Protein AF-A0A225W497-F1 (afdb_monomer)

Radius of gyration: 16.16 Å; Cα contacts (8 Å, |Δi|>4): 119; chains: 1; bounding box: 38×28×50 Å

Secondary structure (DSSP, 8-state):
-----TT---TT--SSTTSSSSSSSSSTTS-GGGTTS---S--HHHHHHHHHHHHHHHHHSS-TTTT--HHHHHHHHHTT---PPPPTTS-HHHHHHHHHHT-SSGGGSPPHHHHHHHHHHHHHHHHHHHTT-

Sequence (133 aa):
MLIDFGLSFLESGSCYVKNLKDSLGVMAWRAPEFGHMTILTPTRKSDVYSFGMCIIEAVTFKNPWIGYSNEEIRHFLRKGEVKVNRSDEMTDPQWDLVTRMIAVSPNDRPDVSDVTHELKQFAEEEEMDEIGL

Foldseek 3Di:
DDPDPVVPDDPPDDDDPPPCVPPDDPLLLFALVCLVVPDDDDDQLRVLSSVLQVVCCVQVVDRQPPPDDSVRSSVCSPVLHDDGDDDPSDDPLRVVLSCQSNHNDSVSHDGVVVSVVSVVVVVVVVVVVVVPD

Mean predicted aligned error: 8.55 Å

Solvent-accessible surface area (backbone atoms only — not comparable to full-atom values): 8164 Å² total; per-residue (Å²): 131,96,78,82,68,90,79,65,82,61,101,84,66,87,90,78,70,80,84,63,75,82,67,85,87,62,64,76,44,49,40,40,71,44,42,76,61,80,52,84,77,85,46,74,46,40,50,37,18,27,48,29,34,48,52,48,20,68,75,67,75,40,65,52,44,69,96,56,52,69,66,54,50,37,53,35,20,60,72,65,45,80,83,62,76,89,56,91,90,49,54,73,70,60,44,51,54,38,51,33,24,50,37,65,51,58,84,66,25,63,54,69,68,55,51,55,52,54,55,48,51,52,53,53,51,54,53,44,59,74,72,70,114

Structure (mmCIF, N/CA/C/O backbone):
data_AF-A0A225W497-F1
#
_entry.id   AF-A0A225W497-F1
#
loop_
_atom_site.group_PDB
_atom_site.id
_atom_site.type_symbol
_atom_site.label_atom_id
_atom_site.label_alt_id
_atom_site.label_comp_id
_atom_site.label_asym_id
_atom_site.label_entity_id
_atom_site.label_seq_id
_atom_site.pdbx_PDB_ins_code
_atom_site.Cartn_x
_atom_site.Cartn_y
_atom_site.Cartn_z
_atom_site.occupancy
_atom_site.B_iso_or_equiv
_atom_site.auth_seq_id
_atom_site.auth_comp_id
_atom_site.auth_asym_id
_atom_site.auth_atom_id
_atom_site.pdbx_PDB_model_num
ATOM 1 N N . MET A 1 1 ? -10.603 16.522 1.308 1.00 40.06 1 MET A N 1
ATOM 2 C CA . MET A 1 1 ? -10.500 17.014 -0.085 1.00 40.06 1 MET A CA 1
ATOM 3 C C . MET A 1 1 ? -9.283 16.340 -0.696 1.00 40.06 1 MET A C 1
ATOM 5 O O . MET A 1 1 ? -8.201 16.552 -0.170 1.00 40.06 1 MET A O 1
ATOM 9 N N . LEU A 1 2 ? -9.452 15.497 -1.721 1.00 55.22 2 LEU A N 1
ATOM 10 C CA . LEU A 1 2 ? -8.317 14.989 -2.498 1.00 55.22 2 LEU A CA 1
ATOM 11 C C . LEU A 1 2 ? -7.743 16.172 -3.280 1.00 55.22 2 LEU A C 1
ATOM 13 O O . LEU A 1 2 ? -8.438 16.748 -4.118 1.00 55.22 2 LEU A O 1
ATOM 17 N N . ILE A 1 3 ? -6.526 16.580 -2.946 1.00 52.03 3 ILE A N 1
ATOM 18 C CA . ILE A 1 3 ? -5.808 17.650 -3.635 1.00 52.03 3 ILE A CA 1
ATOM 19 C C . ILE A 1 3 ? -4.553 17.031 -4.248 1.00 52.03 3 ILE A C 1
ATOM 21 O O . IL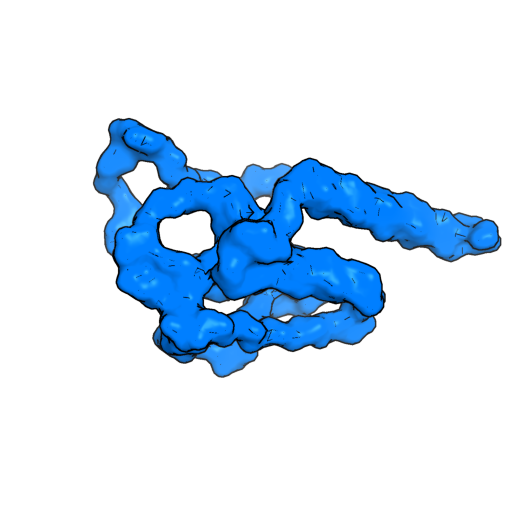E A 1 3 ? -3.914 16.213 -3.601 1.00 52.03 3 ILE A O 1
ATOM 25 N N . ASP A 1 4 ? -4.251 17.421 -5.489 1.00 48.06 4 ASP A N 1
ATOM 26 C CA . ASP A 1 4 ? -3.186 16.899 -6.366 1.00 48.06 4 ASP A CA 1
ATOM 27 C C . ASP A 1 4 ? -3.582 15.804 -7.384 1.00 48.06 4 ASP A C 1
ATOM 29 O O . ASP A 1 4 ? -3.119 14.667 -7.371 1.00 48.06 4 ASP A O 1
ATOM 33 N N . PHE A 1 5 ? -4.406 16.198 -8.362 1.00 57.84 5 PHE A N 1
ATOM 34 C CA . PHE A 1 5 ? -4.550 15.486 -9.641 1.00 57.84 5 PHE A CA 1
ATOM 35 C C . PHE A 1 5 ? -3.544 15.981 -10.699 1.00 57.84 5 PHE A C 1
ATOM 37 O O . PHE A 1 5 ? -3.748 15.742 -11.892 1.00 57.84 5 PHE A O 1
ATOM 44 N N . GLY A 1 6 ? -2.466 16.680 -10.313 1.00 50.44 6 GLY A N 1
ATOM 45 C CA . GLY A 1 6 ? -1.493 17.277 -11.242 1.00 50.44 6 GLY A CA 1
ATOM 46 C C . GLY A 1 6 ? -0.749 16.260 -12.118 1.00 50.44 6 GLY A C 1
ATOM 47 O O . GLY A 1 6 ? -0.102 16.633 -13.096 1.00 50.44 6 GLY A O 1
ATOM 48 N N . LEU A 1 7 ? -0.883 14.969 -11.798 1.00 52.53 7 LEU A N 1
ATOM 49 C CA . LEU A 1 7 ? -0.345 13.827 -12.540 1.00 52.53 7 LEU A CA 1
ATOM 50 C C . LEU A 1 7 ? -1.427 12.958 -13.208 1.00 52.53 7 LEU A C 1
ATOM 52 O O . LEU A 1 7 ? -1.105 11.896 -13.745 1.00 52.53 7 LEU A O 1
ATOM 56 N N . SER A 1 8 ? -2.695 13.381 -13.184 1.00 52.69 8 SER A N 1
ATOM 57 C CA . SER A 1 8 ? -3.790 12.653 -13.833 1.00 52.69 8 SER A CA 1
ATOM 58 C C . SER A 1 8 ? -3.583 12.596 -15.351 1.00 52.69 8 SER A C 1
ATOM 60 O O . SER A 1 8 ? -3.286 13.593 -16.011 1.00 52.69 8 SER A O 1
ATOM 62 N N . PHE A 1 9 ? -3.685 11.391 -15.914 1.00 49.34 9 PHE A N 1
ATOM 63 C CA . PHE A 1 9 ? -3.528 11.168 -17.346 1.00 49.34 9 PHE A CA 1
ATOM 64 C C . PHE A 1 9 ? -4.887 11.324 -18.032 1.00 49.34 9 PHE A C 1
ATOM 66 O O . PHE A 1 9 ? -5.796 10.533 -17.792 1.00 49.34 9 PHE A O 1
ATOM 73 N N . LEU A 1 10 ? -5.023 12.330 -18.900 1.00 46.66 10 LEU A N 1
ATOM 74 C CA . LEU A 1 10 ? -6.121 12.393 -19.861 1.00 46.66 10 LEU A CA 1
ATOM 75 C C . LEU A 1 10 ? -5.704 11.604 -21.106 1.00 46.66 10 LEU A C 1
ATOM 77 O O . LEU A 1 10 ? -4.649 11.872 -21.681 1.00 46.66 10 LEU A O 1
ATOM 81 N N . GLU A 1 11 ? -6.551 10.686 -21.563 1.00 49.94 11 GLU A N 1
ATOM 82 C CA . GLU A 1 11 ? -6.301 9.774 -22.694 1.00 49.94 11 GLU A CA 1
ATOM 83 C C . GLU A 1 11 ? -6.008 10.482 -24.044 1.00 49.94 11 GLU A C 1
ATOM 85 O O . GLU A 1 11 ? -5.728 9.834 -25.045 1.00 49.94 11 GLU A O 1
ATOM 90 N N . SER A 1 12 ? -6.024 11.821 -24.109 1.00 45.78 12 SER A N 1
ATOM 91 C CA . SER A 1 12 ? -5.829 12.605 -25.343 1.00 45.78 12 SER A CA 1
ATOM 92 C C . SER A 1 12 ? -4.819 13.765 -25.268 1.00 45.78 12 SER A C 1
ATOM 94 O O . SER A 1 12 ? -4.832 14.621 -26.148 1.00 45.78 12 SER A O 1
ATOM 96 N N . GLY A 1 13 ? -3.914 13.830 -24.284 1.00 38.50 13 GLY A N 1
ATOM 97 C CA . GLY A 1 13 ? -3.011 14.989 -24.146 1.00 38.50 13 GLY A CA 1
ATOM 98 C C . GLY A 1 13 ? -1.571 14.651 -23.777 1.00 38.50 13 GLY A C 1
ATOM 99 O O . GLY A 1 13 ? -1.238 14.511 -22.606 1.00 38.50 13 GLY A O 1
ATOM 100 N N . SER A 1 14 ? -0.699 14.558 -24.781 1.00 56.03 14 SER A N 1
ATOM 101 C CA . SER A 1 14 ? 0.759 14.489 -24.617 1.00 56.03 14 SER A CA 1
ATOM 102 C C . SER A 1 14 ? 1.328 15.777 -23.989 1.00 56.03 14 SER A C 1
ATOM 104 O O . SER A 1 14 ? 0.741 16.841 -24.116 1.00 56.03 14 SER A O 1
ATOM 106 N N . CYS A 1 15 ? 2.521 15.643 -23.395 1.00 45.47 15 CYS A N 1
ATOM 107 C CA . CYS A 1 15 ? 3.535 16.669 -23.095 1.00 45.47 15 CYS A CA 1
ATOM 108 C C . CYS A 1 15 ? 3.342 17.657 -21.918 1.00 45.47 15 CYS A C 1
ATOM 110 O O . CYS A 1 15 ? 3.145 18.845 -22.127 1.00 45.47 15 CYS A O 1
ATOM 112 N N . TYR A 1 16 ? 3.621 17.206 -20.684 1.00 41.66 16 TYR A N 1
ATOM 113 C CA . TYR A 1 16 ? 4.396 18.013 -19.702 1.00 41.66 16 TYR A CA 1
ATOM 114 C C . TYR A 1 16 ? 5.026 17.198 -18.546 1.00 41.66 16 TYR A C 1
ATOM 116 O O . TYR A 1 16 ? 5.863 17.695 -17.805 1.00 41.66 16 TYR A O 1
ATOM 124 N N . VAL A 1 17 ? 4.690 15.911 -18.399 1.00 44.31 17 VAL A N 1
ATOM 125 C CA . VAL A 1 17 ? 5.068 15.093 -17.220 1.00 44.31 17 VAL A CA 1
ATOM 126 C C . VAL A 1 17 ? 6.458 14.431 -17.332 1.00 44.31 17 VAL A C 1
ATOM 128 O O . VAL A 1 17 ? 6.923 13.764 -16.412 1.00 44.31 17 VAL A O 1
ATOM 131 N N . LYS A 1 18 ? 7.169 14.579 -18.459 1.00 48.66 18 LYS A N 1
ATOM 132 C CA . LYS A 1 18 ? 8.444 13.861 -18.675 1.00 48.66 18 LYS A CA 1
ATOM 133 C C . LYS A 1 18 ? 9.608 14.380 -17.813 1.00 48.66 18 LYS A C 1
ATOM 135 O O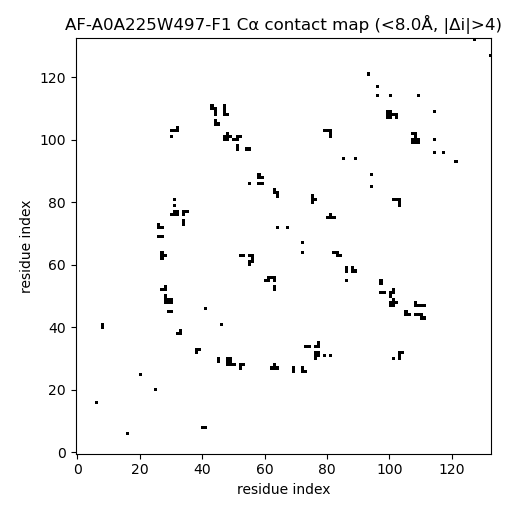 . LYS A 1 18 ? 10.461 13.574 -17.472 1.00 48.66 18 LYS A O 1
ATOM 140 N N . ASN A 1 19 ? 9.621 15.659 -17.426 1.00 41.53 19 ASN A N 1
ATOM 141 C CA . ASN A 1 19 ? 10.782 16.294 -16.773 1.00 41.53 19 ASN A CA 1
ATOM 142 C C . ASN A 1 19 ? 10.709 16.382 -15.233 1.00 41.53 19 ASN A C 1
ATOM 144 O O . ASN A 1 19 ? 11.691 16.764 -14.611 1.00 41.53 19 ASN A O 1
ATOM 148 N N . LEU A 1 20 ? 9.586 16.007 -14.607 1.00 44.88 20 LEU A N 1
ATOM 149 C CA . LEU A 1 20 ? 9.429 15.969 -13.138 1.00 44.88 20 LEU A CA 1
ATOM 150 C C . LEU A 1 20 ? 9.608 14.557 -12.545 1.00 44.88 20 LEU A C 1
ATOM 152 O O . LEU A 1 20 ? 9.529 14.376 -11.336 1.00 44.88 20 LEU A O 1
ATOM 156 N N . LYS A 1 21 ? 9.853 13.543 -13.387 1.00 48.72 21 LYS A N 1
ATOM 157 C CA . LYS A 1 21 ? 9.917 12.125 -12.989 1.00 48.72 21 LYS A CA 1
ATOM 158 C C . LYS A 1 21 ? 11.088 11.760 -12.068 1.00 48.72 21 LYS A C 1
ATOM 160 O O . LYS A 1 21 ? 10.977 10.762 -11.360 1.00 48.72 21 LYS A O 1
ATOM 165 N N . ASP A 1 22 ? 12.171 12.534 -12.083 1.00 43.94 22 ASP A N 1
ATOM 166 C CA . ASP A 1 22 ? 13.438 12.140 -11.450 1.00 43.94 22 ASP A CA 1
ATOM 167 C C . ASP A 1 22 ? 13.771 12.902 -10.159 1.00 43.94 22 ASP A C 1
ATOM 169 O O . ASP A 1 22 ? 14.624 12.462 -9.391 1.00 43.94 22 ASP A O 1
ATOM 173 N N . SER A 1 23 ? 13.070 13.997 -9.858 1.00 44.97 23 SER A N 1
ATOM 174 C CA . SER A 1 23 ? 13.316 14.792 -8.653 1.00 44.97 23 SER A CA 1
ATOM 175 C C . SER A 1 23 ? 12.187 14.593 -7.645 1.00 44.97 23 SER A C 1
ATOM 177 O O . SER A 1 23 ? 11.203 15.318 -7.671 1.00 44.97 23 SER A O 1
ATOM 179 N N . LEU A 1 24 ? 12.383 13.631 -6.736 1.00 43.38 24 LEU A N 1
ATOM 180 C CA . LEU A 1 24 ? 11.780 13.603 -5.395 1.00 43.38 24 LEU A CA 1
ATOM 181 C C . LEU A 1 24 ? 10.234 13.562 -5.359 1.00 43.38 24 LEU A C 1
ATOM 183 O O . LEU A 1 24 ? 9.601 14.601 -5.223 1.00 43.38 24 LEU A O 1
ATOM 187 N N . GLY A 1 25 ? 9.611 12.371 -5.374 1.00 53.50 25 GLY A N 1
ATOM 188 C CA . GLY A 1 25 ? 8.285 12.274 -4.735 1.00 53.50 25 GLY A CA 1
ATOM 189 C C . GLY A 1 25 ? 7.277 11.207 -5.154 1.00 53.50 25 GLY A C 1
ATOM 190 O O . GLY A 1 25 ? 6.292 11.081 -4.451 1.00 53.50 25 GLY A O 1
ATOM 191 N N . VAL A 1 26 ? 7.443 10.423 -6.230 1.00 64.94 26 VAL A N 1
ATOM 192 C CA . VAL A 1 26 ? 6.303 9.585 -6.710 1.00 64.94 26 VAL A CA 1
ATOM 193 C C . VAL A 1 26 ? 6.616 8.091 -6.854 1.00 64.94 26 VAL A C 1
ATOM 195 O O . VAL A 1 26 ? 5.716 7.301 -7.108 1.00 64.94 26 VAL A O 1
ATOM 198 N N . MET A 1 27 ? 7.863 7.639 -6.669 1.00 76.88 27 MET A N 1
ATOM 199 C CA . MET A 1 27 ? 8.167 6.203 -6.825 1.00 76.88 27 MET A CA 1
ATOM 200 C C . MET A 1 27 ? 7.602 5.338 -5.693 1.00 76.88 27 MET A C 1
ATOM 202 O O . MET A 1 27 ? 7.212 4.207 -5.962 1.00 76.88 27 MET A O 1
ATOM 206 N N . ALA A 1 28 ? 7.517 5.865 -4.469 1.00 86.06 28 ALA A N 1
ATOM 207 C CA . ALA A 1 28 ? 7.041 5.116 -3.304 1.00 86.06 28 ALA A CA 1
ATOM 208 C C . ALA A 1 28 ? 5.562 4.687 -3.418 1.00 86.06 28 ALA A C 1
ATOM 210 O O . ALA A 1 28 ? 5.208 3.596 -2.982 1.00 86.06 28 ALA A O 1
ATOM 211 N N . TRP A 1 29 ? 4.721 5.489 -4.080 1.00 90.31 29 TRP A N 1
ATOM 212 C CA . TRP A 1 29 ? 3.302 5.177 -4.314 1.00 90.31 29 TRP A CA 1
ATOM 213 C C . TRP A 1 29 ? 3.047 4.480 -5.652 1.00 90.31 29 TRP A C 1
ATOM 215 O O . TRP A 1 29 ? 1.917 4.120 -5.962 1.00 90.31 29 TRP A O 1
ATOM 225 N N . ARG A 1 30 ? 4.081 4.279 -6.476 1.00 89.00 30 ARG A N 1
ATOM 226 C CA . ARG A 1 30 ? 3.905 3.774 -7.836 1.00 89.00 30 ARG A CA 1
ATOM 227 C C . ARG A 1 30 ? 3.800 2.253 -7.865 1.00 89.00 30 ARG A C 1
ATOM 229 O O . ARG A 1 30 ? 4.645 1.557 -7.309 1.00 89.00 30 ARG A O 1
ATOM 236 N N . ALA A 1 31 ? 2.805 1.754 -8.594 1.00 91.25 31 ALA A N 1
ATOM 237 C CA . ALA A 1 31 ? 2.568 0.322 -8.715 1.00 91.25 31 ALA A CA 1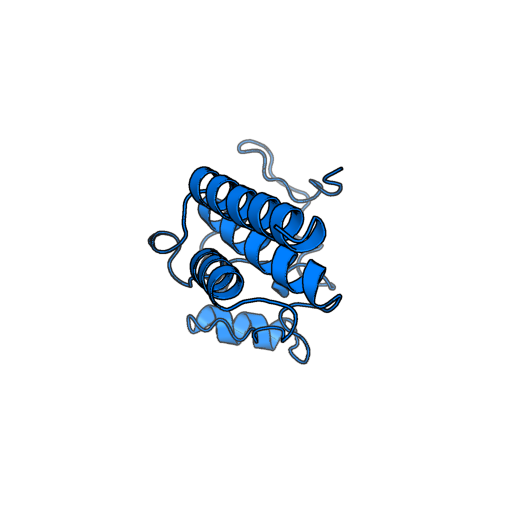
ATOM 238 C C . ALA A 1 31 ? 3.725 -0.432 -9.425 1.00 91.25 31 ALA A C 1
ATOM 240 O O . ALA A 1 31 ? 4.388 0.147 -10.302 1.00 91.25 31 ALA A O 1
ATOM 241 N N . PRO A 1 32 ? 3.983 -1.712 -9.086 1.00 91.12 32 PRO A N 1
ATOM 242 C CA . PRO A 1 32 ? 5.144 -2.472 -9.559 1.00 91.12 32 PRO A CA 1
ATOM 243 C C . PRO A 1 32 ? 5.218 -2.634 -11.079 1.00 91.12 32 PRO A C 1
ATOM 245 O O . PRO A 1 32 ? 6.311 -2.631 -11.648 1.00 91.12 32 PRO A O 1
ATOM 248 N N . GLU A 1 33 ? 4.075 -2.683 -11.765 1.00 89.38 33 GLU A N 1
ATOM 249 C CA . GLU A 1 33 ? 3.976 -2.768 -13.226 1.00 89.38 33 GLU A CA 1
ATOM 250 C C . GLU A 1 33 ? 4.637 -1.580 -13.952 1.00 89.38 33 GLU A C 1
ATOM 252 O O . GLU A 1 33 ? 5.027 -1.692 -15.116 1.00 89.38 33 GLU A O 1
ATOM 257 N N . PHE A 1 34 ? 4.857 -0.458 -13.260 1.00 83.75 34 PHE A N 1
ATOM 258 C CA . PHE A 1 34 ? 5.598 0.680 -13.800 1.00 83.75 34 PHE A CA 1
ATOM 259 C C . PHE A 1 34 ? 7.108 0.645 -13.521 1.00 83.75 34 PHE A C 1
ATOM 261 O O . PHE A 1 34 ? 7.829 1.522 -14.005 1.00 83.75 34 PHE A O 1
ATOM 268 N N . GLY A 1 35 ? 7.620 -0.337 -12.772 1.00 77.81 35 GLY A N 1
ATOM 269 C CA . GLY A 1 35 ? 9.040 -0.430 -12.406 1.00 77.81 35 GLY A CA 1
ATOM 270 C C . GLY A 1 35 ? 9.971 -0.577 -13.617 1.00 77.81 35 GLY A C 1
ATOM 271 O O . GLY A 1 35 ? 11.079 -0.028 -13.641 1.00 77.81 35 GLY A O 1
ATOM 272 N N . HIS A 1 36 ? 9.501 -1.255 -14.668 1.00 73.44 36 HIS A N 1
ATOM 273 C CA . HIS A 1 36 ? 10.205 -1.386 -15.951 1.00 73.44 36 HIS A CA 1
ATOM 274 C C . HIS A 1 36 ? 9.953 -0.213 -16.910 1.00 73.44 36 HIS A C 1
ATOM 276 O O . HIS A 1 36 ? 10.623 -0.114 -17.932 1.00 73.44 36 HIS A O 1
ATOM 282 N N . MET A 1 37 ? 9.024 0.697 -16.582 1.00 69.19 37 MET A N 1
ATOM 283 C CA . MET A 1 37 ? 8.582 1.820 -17.429 1.00 69.19 37 MET A CA 1
ATOM 284 C C . MET A 1 37 ? 8.105 1.417 -18.840 1.00 69.19 37 MET A C 1
ATOM 286 O O . MET A 1 37 ? 8.035 2.260 -19.733 1.00 69.19 37 MET A O 1
ATOM 290 N N . THR A 1 38 ? 7.765 0.143 -19.042 1.00 69.06 38 THR A N 1
ATOM 291 C CA . THR A 1 38 ? 7.196 -0.395 -20.288 1.00 69.06 38 THR A CA 1
ATOM 292 C C . THR A 1 38 ? 5.699 -0.126 -20.380 1.00 69.06 38 THR A C 1
ATOM 294 O O . THR A 1 38 ? 5.181 0.162 -21.454 1.00 69.06 38 THR A O 1
ATOM 297 N N . ILE A 1 39 ? 5.014 -0.164 -19.237 1.00 72.62 39 ILE A N 1
ATOM 298 C CA . ILE A 1 39 ? 3.635 0.283 -19.076 1.00 72.62 39 ILE A CA 1
ATOM 299 C C . ILE A 1 39 ? 3.682 1.741 -18.630 1.00 72.62 39 ILE A C 1
ATOM 301 O O . ILE A 1 39 ? 4.422 2.099 -17.713 1.00 72.62 39 ILE A O 1
ATOM 305 N N . LEU A 1 40 ? 2.925 2.601 -19.309 1.00 69.81 40 LEU A N 1
ATOM 306 C CA . LEU A 1 40 ? 2.885 4.040 -19.027 1.00 69.81 40 LEU A CA 1
ATOM 307 C C . LEU A 1 40 ? 1.482 4.550 -18.705 1.00 69.81 40 LEU A C 1
ATOM 309 O O . LEU A 1 40 ? 1.368 5.653 -18.177 1.00 69.81 40 LEU A O 1
ATOM 313 N N . THR A 1 41 ? 0.451 3.753 -18.978 1.00 80.88 41 THR A N 1
ATOM 314 C CA . THR A 1 41 ? -0.947 4.118 -18.752 1.00 80.88 41 THR A CA 1
ATOM 315 C C . THR A 1 41 ? -1.383 3.671 -17.353 1.00 80.88 41 THR A C 1
ATOM 317 O O . THR A 1 41 ? -1.333 2.471 -17.074 1.00 80.88 41 THR A O 1
ATOM 320 N N . PRO A 1 42 ? -1.791 4.598 -16.466 1.00 83.81 42 PRO A N 1
ATOM 321 C CA . PRO A 1 42 ? -2.457 4.268 -15.209 1.00 83.81 42 PRO A CA 1
ATOM 322 C C . PRO A 1 42 ? -3.722 3.436 -15.435 1.00 83.81 42 PRO A C 1
ATOM 324 O O . PRO A 1 42 ? -4.401 3.568 -16.452 1.00 83.81 42 PRO A O 1
ATOM 327 N N . THR A 1 43 ? -4.043 2.576 -14.477 1.00 90.06 43 THR A N 1
ATOM 328 C CA . THR A 1 43 ? -5.251 1.750 -14.459 1.00 90.06 43 THR A CA 1
ATOM 329 C C . THR A 1 43 ? -5.946 1.881 -13.107 1.00 90.06 43 THR A C 1
ATOM 331 O O . THR A 1 43 ? -5.320 2.230 -12.109 1.00 90.06 43 THR A O 1
ATOM 334 N N . ARG A 1 44 ? -7.219 1.483 -13.024 1.00 93.25 44 ARG A N 1
ATOM 335 C CA . ARG A 1 44 ? -7.927 1.431 -11.732 1.00 93.25 44 ARG A CA 1
ATOM 336 C C . ARG A 1 44 ? -7.175 0.593 -10.692 1.00 93.25 44 ARG A C 1
ATOM 338 O O . ARG A 1 44 ? -7.112 0.966 -9.529 1.00 93.25 44 ARG A O 1
ATOM 345 N N . LYS A 1 45 ? -6.548 -0.512 -11.112 1.00 95.62 45 LYS A N 1
ATOM 346 C CA . LYS A 1 45 ? -5.752 -1.365 -10.219 1.00 95.62 45 LYS A CA 1
ATOM 347 C C . LYS A 1 45 ? -4.450 -0.696 -9.769 1.00 95.62 45 LYS A C 1
ATOM 349 O O . LYS A 1 45 ? -3.979 -0.981 -8.670 1.00 95.62 45 LYS A O 1
ATOM 354 N N . SER A 1 46 ? -3.850 0.187 -10.569 1.00 93.00 46 SER A N 1
ATOM 355 C CA . SER A 1 46 ? -2.698 0.975 -10.106 1.00 93.00 46 SER A CA 1
ATOM 356 C C . SER A 1 46 ? -3.096 2.086 -9.141 1.00 93.00 46 SER A C 1
ATOM 358 O O . SER A 1 46 ? -2.323 2.414 -8.241 1.00 93.00 46 SER A O 1
ATOM 360 N N . ASP A 1 47 ? -4.301 2.633 -9.294 1.00 94.06 47 ASP A N 1
ATOM 361 C CA . ASP A 1 47 ? -4.846 3.607 -8.347 1.00 94.06 47 ASP A CA 1
ATOM 362 C C . ASP A 1 47 ? -5.127 2.937 -6.995 1.00 94.06 47 ASP A C 1
ATOM 364 O O . ASP A 1 47 ? -4.756 3.488 -5.964 1.00 94.06 47 ASP A O 1
ATOM 368 N N . VAL A 1 48 ? -5.663 1.706 -6.988 1.00 97.62 48 VAL A N 1
ATOM 369 C CA . VAL A 1 48 ? -5.836 0.895 -5.761 1.00 97.62 48 VAL A CA 1
ATOM 370 C C . VAL A 1 48 ? -4.503 0.659 -5.044 1.00 97.62 48 VAL A C 1
ATOM 372 O O . VAL A 1 48 ? -4.427 0.834 -3.830 1.00 97.62 48 VAL A O 1
ATOM 375 N N . TYR A 1 49 ? -3.436 0.333 -5.781 1.00 96.19 49 TYR A N 1
ATOM 376 C CA . TYR A 1 49 ? -2.097 0.200 -5.193 1.00 96.19 49 TYR A CA 1
ATOM 377 C C . TYR A 1 49 ? -1.630 1.509 -4.550 1.00 96.19 49 TYR A C 1
ATOM 379 O O . TYR A 1 49 ? -1.166 1.521 -3.410 1.00 96.19 49 TYR A O 1
ATOM 387 N N . SER A 1 50 ? -1.771 2.618 -5.280 1.00 94.75 50 SER A N 1
ATOM 388 C CA . SER A 1 50 ? -1.349 3.938 -4.801 1.00 94.75 50 SER A CA 1
ATOM 389 C C . SER A 1 50 ? -2.140 4.337 -3.554 1.00 94.75 50 SER A C 1
ATOM 391 O O . SER A 1 50 ? -1.570 4.873 -2.609 1.00 94.75 50 SER A O 1
ATOM 393 N N . PHE A 1 51 ? -3.431 3.997 -3.514 1.00 96.00 51 PHE A N 1
ATOM 394 C CA . PHE A 1 51 ? -4.286 4.218 -2.357 1.00 96.00 51 PHE A CA 1
ATOM 395 C C . PHE A 1 51 ? -3.845 3.388 -1.143 1.00 96.00 51 PHE A C 1
ATOM 397 O O . PHE A 1 51 ? -3.779 3.927 -0.043 1.00 96.00 51 PHE A O 1
ATOM 404 N N . GLY A 1 52 ? -3.445 2.126 -1.333 1.00 96.44 52 GLY A N 1
ATOM 405 C CA . GLY A 1 52 ?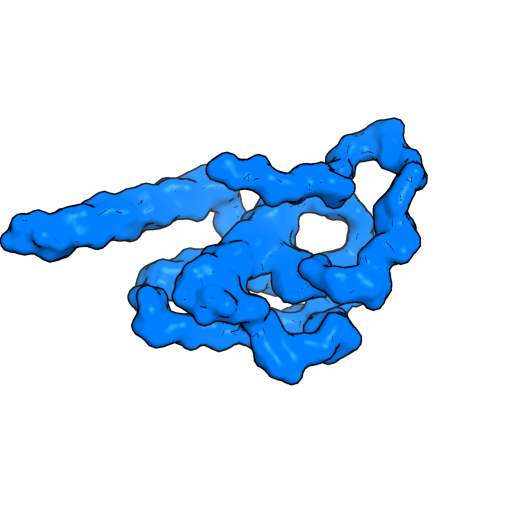 -2.880 1.303 -0.256 1.00 96.44 52 GLY A CA 1
ATOM 406 C C . GLY A 1 52 ? -1.610 1.922 0.336 1.00 96.44 52 GLY A C 1
ATOM 407 O O . GLY A 1 52 ? -1.462 2.000 1.553 1.00 96.44 52 GLY A O 1
ATOM 408 N N . MET A 1 53 ? -0.736 2.466 -0.516 1.00 95.06 53 MET A N 1
ATOM 409 C CA . MET A 1 53 ? 0.447 3.213 -0.071 1.00 95.06 53 MET A CA 1
ATOM 410 C C . MET A 1 53 ? 0.086 4.500 0.687 1.00 95.06 53 MET A C 1
ATOM 412 O O . MET A 1 53 ? 0.746 4.829 1.670 1.00 95.06 53 MET A O 1
ATOM 416 N N . CYS A 1 54 ? -0.976 5.207 0.287 1.00 94.06 54 CYS A N 1
ATOM 417 C CA . CYS A 1 54 ? -1.483 6.362 1.035 1.00 94.06 54 CYS A CA 1
ATOM 418 C C . CYS A 1 54 ? -2.031 5.978 2.414 1.00 94.06 54 CYS A C 1
ATOM 420 O O . CYS A 1 54 ? -1.836 6.735 3.356 1.00 94.06 54 CYS A O 1
ATOM 422 N N . ILE A 1 55 ? -2.688 4.821 2.559 1.00 95.38 55 ILE A N 1
ATOM 423 C CA . ILE A 1 55 ? -3.158 4.342 3.870 1.00 95.38 55 ILE A CA 1
ATOM 424 C C . ILE A 1 55 ? -1.962 4.090 4.797 1.00 95.38 55 ILE A C 1
ATOM 426 O O . ILE A 1 55 ? -1.964 4.560 5.932 1.00 95.38 55 ILE A O 1
ATOM 430 N N . ILE A 1 56 ? -0.909 3.430 4.300 1.00 93.81 56 ILE A N 1
ATOM 431 C CA . ILE A 1 56 ? 0.326 3.209 5.072 1.00 93.81 56 ILE A CA 1
ATOM 432 C C . ILE A 1 56 ? 0.926 4.543 5.523 1.00 93.81 56 ILE A C 1
ATOM 434 O O . ILE A 1 56 ? 1.276 4.702 6.692 1.00 93.81 56 ILE A O 1
ATOM 438 N N . GLU A 1 57 ? 1.038 5.514 4.616 1.00 92.19 57 GLU A N 1
ATOM 439 C CA . GLU A 1 57 ? 1.543 6.846 4.954 1.00 92.19 57 GLU A CA 1
ATOM 440 C C . GLU A 1 57 ? 0.658 7.559 5.980 1.00 92.19 57 GLU A C 1
ATOM 442 O O . GLU A 1 57 ? 1.181 8.149 6.922 1.00 92.19 57 GLU A O 1
ATOM 447 N N . ALA A 1 58 ? -0.664 7.492 5.826 1.00 92.50 58 ALA A N 1
ATOM 448 C CA . ALA A 1 58 ? -1.608 8.156 6.715 1.00 92.50 58 ALA A CA 1
ATOM 449 C C . ALA A 1 58 ? -1.540 7.608 8.146 1.00 92.50 58 ALA A C 1
ATOM 451 O O . ALA A 1 58 ? -1.598 8.388 9.092 1.00 92.50 58 ALA A O 1
ATOM 452 N N . VAL A 1 59 ? -1.381 6.291 8.301 1.00 91.44 59 VAL A N 1
ATOM 453 C CA . VAL A 1 59 ? -1.275 5.644 9.616 1.00 91.44 59 VAL A CA 1
ATOM 454 C C . VAL A 1 59 ? 0.101 5.878 10.244 1.00 91.44 59 VAL A C 1
ATOM 456 O O . VAL A 1 59 ? 0.207 6.204 11.422 1.00 91.44 59 VAL A O 1
ATOM 459 N N . THR A 1 60 ? 1.175 5.744 9.461 1.00 89.06 60 THR A N 1
ATOM 460 C CA . THR A 1 60 ? 2.555 5.817 9.980 1.00 89.06 60 THR A CA 1
ATOM 461 C C . THR A 1 60 ? 3.105 7.242 10.082 1.00 89.06 60 THR A C 1
ATOM 463 O O . THR A 1 60 ? 4.158 7.452 10.693 1.00 89.06 60 THR A O 1
ATOM 466 N N . PHE A 1 61 ? 2.454 8.206 9.421 1.00 88.25 61 PHE A N 1
ATOM 467 C CA . PHE A 1 61 ? 2.953 9.558 9.139 1.00 88.25 61 PHE A CA 1
ATOM 468 C C . PHE A 1 61 ? 4.343 9.581 8.478 1.00 88.25 61 PHE A C 1
ATOM 470 O O . PHE A 1 61 ? 5.108 10.540 8.620 1.00 88.25 61 PHE A O 1
ATOM 477 N N . LYS A 1 62 ? 4.705 8.501 7.780 1.00 87.12 62 LYS A N 1
ATOM 478 C CA . LYS A 1 62 ? 6.024 8.284 7.178 1.00 87.12 62 LYS A CA 1
ATOM 479 C C . LYS A 1 62 ? 5.874 7.834 5.732 1.00 87.12 62 LYS A C 1
ATOM 481 O O . LYS A 1 62 ? 4.866 7.267 5.330 1.00 87.12 62 LYS A O 1
ATOM 486 N N . ASN A 1 63 ? 6.939 8.021 4.955 1.00 87.38 63 ASN A N 1
ATOM 487 C CA . ASN A 1 63 ? 7.009 7.437 3.622 1.00 87.38 63 ASN A CA 1
ATOM 488 C C . ASN A 1 63 ? 6.864 5.896 3.709 1.00 87.38 63 ASN A C 1
ATOM 490 O O . ASN A 1 63 ? 7.592 5.291 4.503 1.00 87.38 63 ASN A O 1
ATOM 494 N N . PRO A 1 64 ? 6.016 5.250 2.883 1.00 88.81 64 PRO A N 1
ATOM 495 C CA . PRO A 1 64 ? 5.799 3.798 2.937 1.00 88.81 64 PRO A CA 1
ATOM 496 C C . PRO A 1 64 ? 7.071 2.965 2.725 1.00 88.81 64 PRO A C 1
ATOM 498 O O . PRO A 1 64 ? 7.204 1.871 3.266 1.00 88.81 64 PRO A O 1
ATOM 501 N N . TRP A 1 65 ? 8.036 3.498 1.972 1.00 90.56 65 TRP A N 1
ATOM 502 C CA . TRP A 1 65 ? 9.335 2.884 1.692 1.00 90.56 65 TRP A CA 1
ATOM 503 C C . TRP A 1 65 ? 10.454 3.534 2.513 1.00 90.56 65 TRP A C 1
ATOM 505 O O . TRP A 1 65 ? 11.544 3.805 2.002 1.00 90.56 65 TRP A O 1
ATOM 515 N N . ILE A 1 66 ? 10.181 3.830 3.786 1.00 86.62 66 ILE A N 1
ATOM 516 C CA . ILE A 1 66 ? 11.147 4.462 4.687 1.00 86.62 66 ILE A CA 1
ATOM 517 C C . ILE A 1 66 ? 12.504 3.740 4.660 1.00 86.62 66 ILE A C 1
ATOM 519 O O . ILE A 1 66 ? 12.593 2.521 4.779 1.00 86.62 66 ILE A O 1
ATOM 523 N N . GLY A 1 67 ? 13.576 4.517 4.501 1.00 86.75 67 GLY A N 1
ATOM 524 C CA . GLY A 1 67 ? 14.942 3.994 4.443 1.00 86.75 67 GLY A CA 1
ATOM 525 C C . GLY A 1 67 ? 15.400 3.520 3.061 1.00 86.75 67 GLY A C 1
ATOM 526 O O . GLY A 1 67 ? 16.567 3.165 2.934 1.00 86.75 67 GLY A O 1
ATOM 527 N N . TYR A 1 68 ? 14.544 3.566 2.034 1.00 88.62 68 TYR A N 1
ATOM 528 C CA . TYR A 1 68 ? 14.925 3.253 0.657 1.00 88.62 68 TYR A CA 1
ATOM 529 C C . TYR A 1 68 ? 14.956 4.496 -0.234 1.00 88.62 68 TYR A C 1
ATOM 531 O O . TYR A 1 68 ? 14.069 5.350 -0.212 1.00 88.62 68 TYR A O 1
ATOM 539 N N . SER A 1 69 ? 15.979 4.577 -1.077 1.00 88.12 69 SER A N 1
ATOM 540 C CA . SER A 1 69 ? 16.061 5.537 -2.174 1.00 88.12 69 SER A CA 1
ATOM 541 C C . SER A 1 69 ? 15.121 5.157 -3.326 1.00 88.12 69 SER A C 1
ATOM 543 O O . SER A 1 69 ? 14.751 3.997 -3.508 1.00 88.12 69 SER A O 1
ATOM 545 N N . ASN A 1 70 ? 14.782 6.122 -4.189 1.00 84.81 70 ASN A N 1
ATOM 546 C CA . ASN A 1 70 ? 13.966 5.859 -5.385 1.00 84.81 70 ASN A CA 1
ATOM 547 C C . ASN A 1 70 ? 14.573 4.783 -6.305 1.00 84.81 70 ASN A C 1
ATOM 549 O O . ASN A 1 70 ? 13.839 4.082 -7.004 1.00 84.81 70 ASN A O 1
ATOM 553 N N . GLU A 1 71 ? 15.902 4.661 -6.336 1.00 87.44 71 GLU A N 1
ATOM 554 C CA . GLU A 1 71 ? 16.602 3.646 -7.125 1.00 87.44 71 GLU A CA 1
ATOM 555 C C . GLU A 1 71 ? 16.432 2.247 -6.528 1.00 87.44 71 GLU A C 1
ATOM 557 O O . GLU A 1 71 ? 16.133 1.307 -7.267 1.00 87.44 71 GLU A O 1
ATOM 562 N N . GLU A 1 72 ? 16.533 2.118 -5.203 1.00 90.88 72 GLU A N 1
ATOM 563 C CA . GLU A 1 72 ? 16.294 0.861 -4.487 1.00 90.88 72 GLU A CA 1
ATOM 564 C C . GLU A 1 72 ? 14.836 0.419 -4.599 1.00 90.88 72 GLU A C 1
ATOM 566 O O . GLU A 1 72 ? 14.576 -0.734 -4.938 1.00 90.88 72 GLU A O 1
ATOM 571 N N . ILE A 1 73 ? 13.886 1.343 -4.416 1.00 90.06 73 ILE A N 1
ATOM 572 C CA . ILE A 1 73 ? 12.454 1.071 -4.611 1.00 90.06 73 ILE A CA 1
ATOM 573 C C . ILE A 1 73 ? 12.227 0.547 -6.030 1.00 90.06 73 ILE A C 1
ATOM 575 O O . ILE A 1 73 ? 11.650 -0.520 -6.223 1.00 90.06 73 ILE A O 1
ATOM 579 N N . ARG A 1 74 ? 12.748 1.246 -7.048 1.00 87.38 74 ARG A N 1
ATOM 580 C CA . ARG A 1 74 ? 12.632 0.810 -8.446 1.00 87.38 74 ARG A CA 1
ATOM 581 C C . ARG A 1 74 ? 13.242 -0.576 -8.664 1.00 87.38 74 ARG A C 1
ATOM 583 O O . ARG A 1 74 ? 12.682 -1.366 -9.421 1.00 87.38 74 ARG A O 1
ATOM 590 N N . HIS A 1 75 ? 14.373 -0.875 -8.031 1.00 90.50 75 HIS A N 1
ATOM 591 C CA . HIS A 1 75 ? 15.018 -2.186 -8.105 1.00 90.50 75 HIS A CA 1
ATOM 592 C C . HIS A 1 75 ? 14.159 -3.295 -7.493 1.00 90.50 75 HIS A C 1
ATOM 594 O O . HIS A 1 75 ? 13.992 -4.335 -8.128 1.00 90.50 75 HIS A O 1
ATOM 600 N N . PHE A 1 76 ? 13.563 -3.075 -6.318 1.00 92.50 76 PHE A N 1
ATOM 601 C CA . PHE A 1 76 ? 12.648 -4.039 -5.696 1.00 92.50 76 PHE A CA 1
ATOM 602 C C . PHE A 1 76 ? 11.380 -4.241 -6.526 1.00 92.50 76 PHE A C 1
ATOM 604 O O . PHE A 1 76 ? 11.039 -5.376 -6.854 1.00 92.50 76 PHE A O 1
ATOM 611 N N . LEU A 1 77 ? 10.753 -3.157 -6.988 1.00 90.81 77 LEU A N 1
ATOM 612 C CA . LEU A 1 77 ? 9.562 -3.235 -7.836 1.00 90.81 77 LEU A CA 1
ATOM 613 C C . LEU A 1 77 ? 9.830 -4.009 -9.137 1.00 90.81 77 LEU A C 1
ATOM 615 O O . LEU A 1 77 ? 9.011 -4.827 -9.548 1.00 90.81 77 LEU A O 1
ATOM 619 N N . ARG A 1 78 ? 11.002 -3.828 -9.763 1.00 89.25 78 ARG A N 1
ATOM 620 C CA . ARG A 1 78 ? 11.409 -4.597 -10.958 1.00 89.25 78 ARG A CA 1
ATOM 621 C C . ARG A 1 78 ? 11.559 -6.093 -10.702 1.00 89.25 78 ARG A C 1
ATOM 623 O O . ARG A 1 78 ? 11.401 -6.870 -11.643 1.00 89.25 78 ARG A O 1
ATOM 630 N N . LYS A 1 79 ? 11.872 -6.480 -9.464 1.00 90.94 79 LYS A N 1
ATOM 631 C CA . LYS A 1 79 ? 11.933 -7.874 -9.009 1.00 90.94 79 LYS A CA 1
ATOM 632 C C . LYS A 1 79 ? 10.574 -8.423 -8.568 1.00 90.94 79 LYS A C 1
ATOM 634 O O . LYS A 1 79 ? 10.495 -9.600 -8.238 1.00 90.94 79 LYS A O 1
ATOM 639 N N . GLY A 1 80 ? 9.525 -7.599 -8.573 1.00 89.75 80 GLY A N 1
ATOM 640 C CA . GLY A 1 80 ? 8.223 -7.976 -8.030 1.00 89.75 80 GLY A CA 1
ATOM 641 C C . GLY A 1 80 ? 8.231 -8.069 -6.505 1.00 89.75 80 GLY A C 1
ATOM 642 O O . GLY A 1 80 ? 7.525 -8.894 -5.943 1.00 89.75 80 GLY A O 1
ATOM 643 N N . GLU A 1 81 ? 9.046 -7.258 -5.831 1.00 92.38 81 GLU A N 1
ATOM 644 C CA . GLU A 1 81 ? 9.111 -7.188 -4.371 1.00 92.38 81 GLU A CA 1
ATOM 645 C C . GLU A 1 81 ? 8.487 -5.870 -3.887 1.00 92.38 81 GLU A C 1
ATOM 647 O O . GLU A 1 81 ? 8.867 -4.796 -4.358 1.00 92.38 81 GLU A O 1
ATOM 652 N N . VAL A 1 82 ? 7.570 -5.944 -2.917 1.00 93.56 82 VAL A N 1
ATOM 653 C CA . VAL A 1 82 ? 7.001 -4.787 -2.204 1.00 93.56 82 VAL A CA 1
ATOM 654 C C . VAL A 1 82 ? 7.440 -4.877 -0.743 1.00 93.56 82 VAL A C 1
ATOM 656 O O . VAL A 1 82 ? 6.968 -5.737 -0.007 1.00 93.56 82 VAL A O 1
ATOM 659 N N . LYS A 1 83 ? 8.404 -4.040 -0.337 1.00 90.69 83 LYS A N 1
ATOM 660 C CA . LYS A 1 83 ? 9.056 -4.100 0.986 1.00 90.69 83 LYS A CA 1
ATOM 661 C C . LYS A 1 83 ? 8.546 -3.007 1.911 1.00 90.69 83 LYS A C 1
ATOM 663 O O . LYS A 1 83 ? 9.306 -2.144 2.341 1.00 90.69 83 LYS A O 1
ATOM 668 N N . VAL A 1 84 ? 7.252 -3.057 2.190 1.00 91.00 84 VAL A N 1
ATOM 669 C CA . VAL A 1 84 ? 6.624 -2.209 3.203 1.00 91.00 84 VAL A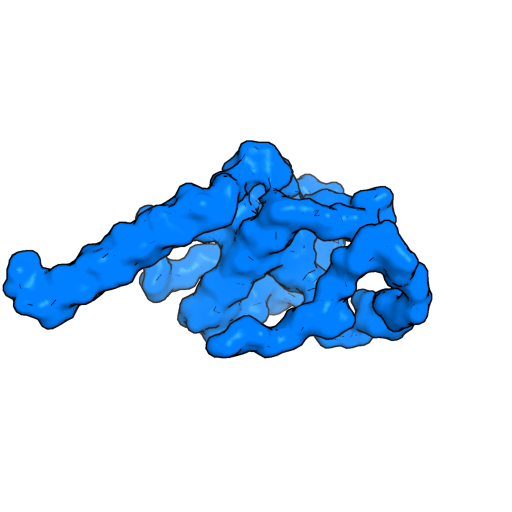 CA 1
ATOM 670 C C . VAL A 1 84 ? 6.362 -3.034 4.455 1.00 91.00 84 VAL A C 1
ATOM 672 O O . VAL A 1 84 ? 6.064 -4.225 4.371 1.00 91.00 84 VAL A O 1
ATOM 675 N N . ASN A 1 85 ? 6.508 -2.406 5.616 1.00 86.75 85 ASN A N 1
ATOM 676 C CA . ASN A 1 85 ? 6.270 -3.058 6.897 1.00 86.75 85 ASN A CA 1
ATOM 677 C C . ASN A 1 85 ? 4.889 -2.675 7.422 1.00 86.75 85 ASN A C 1
ATOM 679 O O . ASN A 1 85 ? 4.440 -1.545 7.227 1.00 86.75 85 ASN A O 1
ATOM 683 N N . ARG A 1 86 ? 4.251 -3.615 8.119 1.00 90.38 86 ARG A N 1
ATOM 684 C CA . ARG A 1 86 ? 3.039 -3.345 8.886 1.00 90.38 86 ARG A CA 1
ATOM 685 C C . ARG A 1 86 ? 3.342 -2.369 10.026 1.00 90.38 86 ARG A C 1
ATOM 687 O O . ARG A 1 86 ? 4.375 -2.502 10.678 1.00 90.38 86 ARG A O 1
ATOM 694 N N . SER A 1 87 ? 2.421 -1.439 10.266 1.00 88.06 87 SER A N 1
ATOM 695 C CA . SER A 1 87 ? 2.417 -0.567 11.445 1.00 88.06 87 SER A CA 1
ATOM 696 C C . SER A 1 87 ? 1.760 -1.261 12.639 1.00 88.06 87 SER A C 1
ATOM 698 O O . SER A 1 87 ? 0.768 -1.968 12.454 1.00 88.06 87 SER A O 1
ATOM 700 N N . ASP A 1 88 ? 2.257 -1.022 13.853 1.00 89.31 88 ASP A N 1
ATOM 701 C CA . ASP A 1 88 ? 1.649 -1.550 15.089 1.00 89.31 88 ASP A CA 1
ATOM 702 C C . ASP A 1 88 ? 0.250 -0.953 15.341 1.00 89.31 88 ASP A C 1
ATOM 704 O O . ASP A 1 88 ? -0.579 -1.540 16.029 1.00 89.31 88 ASP A O 1
ATOM 708 N N . GLU A 1 89 ? -0.027 0.199 14.732 1.00 89.62 89 GLU A N 1
ATOM 709 C CA . GLU A 1 89 ? -1.292 0.928 14.759 1.00 89.62 89 GLU A CA 1
ATOM 710 C C . GLU A 1 89 ? -2.373 0.310 13.855 1.00 89.62 89 GLU A C 1
ATOM 712 O O . GLU A 1 89 ? -3.507 0.773 13.871 1.00 89.62 89 GLU A O 1
ATOM 717 N N . MET A 1 90 ? -2.045 -0.715 13.058 1.00 93.19 90 MET A N 1
ATOM 718 C CA . MET A 1 90 ? -3.013 -1.420 12.212 1.00 93.19 90 MET A CA 1
ATOM 719 C C . MET A 1 90 ? -3.353 -2.793 12.782 1.00 93.19 90 MET A C 1
ATOM 721 O O . MET A 1 90 ? -2.458 -3.574 13.122 1.00 93.19 90 MET A O 1
ATOM 725 N N . THR A 1 91 ? -4.637 -3.142 12.785 1.00 94.94 91 THR A N 1
ATOM 726 C CA . THR A 1 91 ? -5.104 -4.492 13.133 1.00 94.94 91 THR A CA 1
ATOM 727 C C . THR A 1 91 ? -4.761 -5.514 12.039 1.00 94.94 91 THR A C 1
ATOM 729 O O . THR A 1 91 ? -4.417 -5.153 10.909 1.00 94.94 91 THR A O 1
ATOM 732 N N . ASP A 1 92 ? -4.833 -6.814 12.358 1.00 95.75 92 ASP A N 1
ATOM 733 C CA . ASP A 1 92 ? -4.576 -7.881 11.376 1.00 95.75 92 ASP A CA 1
ATOM 734 C C . ASP A 1 92 ? -5.511 -7.773 10.150 1.00 95.75 92 ASP A C 1
ATOM 736 O O . ASP A 1 92 ? -4.999 -7.829 9.029 1.00 95.75 92 ASP A O 1
ATOM 740 N N . PRO A 1 93 ? -6.838 -7.550 10.306 1.00 96.50 93 PRO A N 1
ATOM 741 C CA . PRO A 1 93 ? -7.744 -7.375 9.167 1.00 96.50 93 PRO A CA 1
ATOM 742 C C . PRO A 1 93 ? -7.452 -6.125 8.330 1.00 96.50 93 PRO A C 1
ATOM 744 O O . PRO A 1 93 ? -7.446 -6.192 7.100 1.00 96.50 93 PRO A O 1
ATOM 747 N N . GLN A 1 94 ? -7.154 -4.991 8.975 1.00 96.75 94 GLN A N 1
ATOM 748 C CA . GLN A 1 94 ? -6.796 -3.755 8.270 1.00 96.75 94 GLN A CA 1
ATOM 749 C C . GLN A 1 94 ? -5.517 -3.945 7.443 1.00 96.75 94 GLN A C 1
ATOM 751 O O . GLN A 1 94 ? -5.427 -3.492 6.298 1.00 96.75 94 GLN A O 1
ATOM 756 N N . TRP A 1 95 ? -4.525 -4.644 8.003 1.00 96.94 95 TRP A N 1
ATOM 757 C CA . TRP A 1 95 ? -3.289 -4.949 7.292 1.00 96.94 95 TRP A CA 1
ATOM 758 C C . TRP A 1 95 ? -3.486 -5.949 6.148 1.00 96.94 95 TRP A C 1
ATOM 760 O O . TRP A 1 95 ? -2.845 -5.801 5.105 1.00 96.94 95 TRP A O 1
ATOM 770 N N . ASP A 1 96 ? -4.368 -6.940 6.301 1.00 97.44 96 ASP A N 1
ATOM 771 C CA 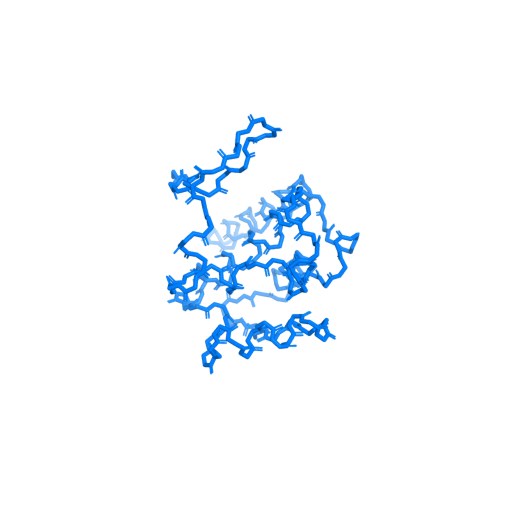. ASP A 1 96 ? -4.712 -7.868 5.217 1.00 97.44 96 ASP A CA 1
ATOM 772 C C . ASP A 1 96 ? -5.292 -7.122 4.007 1.00 97.44 96 ASP A C 1
ATOM 774 O O . ASP A 1 96 ? -4.817 -7.303 2.881 1.00 97.44 96 ASP A O 1
ATOM 778 N N . LEU A 1 97 ? -6.242 -6.207 4.244 1.00 98.06 97 LEU A N 1
ATOM 779 C CA . LEU A 1 97 ? -6.796 -5.354 3.192 1.00 98.06 97 LEU A CA 1
ATOM 780 C C . LEU A 1 97 ? -5.693 -4.566 2.480 1.00 98.06 97 LEU A C 1
ATOM 782 O O . LEU A 1 97 ? -5.573 -4.634 1.254 1.00 98.06 97 LEU A O 1
ATOM 786 N N . VAL A 1 98 ? -4.852 -3.854 3.235 1.00 97.56 98 VAL A N 1
ATOM 787 C CA . VAL A 1 98 ? -3.762 -3.060 2.651 1.00 97.56 98 VAL A CA 1
ATOM 788 C C . VAL A 1 98 ? -2.786 -3.940 1.871 1.00 97.56 98 VAL A C 1
ATOM 790 O O . VAL A 1 98 ? -2.390 -3.567 0.766 1.00 97.56 98 VAL A O 1
ATOM 793 N N . THR A 1 99 ? -2.461 -5.132 2.374 1.00 97.31 99 THR A N 1
ATOM 794 C CA . THR A 1 99 ? -1.578 -6.093 1.696 1.00 97.31 99 THR A CA 1
ATOM 795 C C . THR A 1 99 ? -2.157 -6.534 0.349 1.00 97.31 99 THR A C 1
ATOM 797 O O . THR A 1 99 ? -1.432 -6.565 -0.649 1.00 97.31 99 THR A O 1
ATOM 800 N N . ARG A 1 100 ? -3.468 -6.807 0.277 1.00 97.88 100 ARG A N 1
ATOM 801 C CA . ARG A 1 100 ? -4.153 -7.099 -0.993 1.00 97.88 100 ARG A CA 1
ATOM 802 C C . ARG A 1 100 ? -4.148 -5.895 -1.935 1.00 97.88 100 ARG A C 1
ATOM 804 O O . ARG A 1 100 ? -3.890 -6.051 -3.128 1.00 97.88 100 ARG A O 1
ATOM 811 N N . MET A 1 101 ? -4.377 -4.684 -1.428 1.00 98.31 101 MET A N 1
ATOM 812 C CA . MET A 1 101 ? -4.345 -3.460 -2.241 1.00 98.31 101 MET A CA 1
ATOM 813 C C . MET A 1 101 ? -2.979 -3.224 -2.898 1.00 98.31 101 MET A C 1
ATOM 815 O O . MET A 1 101 ? -2.925 -2.815 -4.059 1.00 98.31 101 MET A O 1
ATOM 819 N N . ILE A 1 102 ? -1.883 -3.520 -2.192 1.00 97.06 102 ILE A N 1
ATOM 820 C CA . ILE A 1 102 ? -0.510 -3.332 -2.688 1.00 97.06 102 ILE A CA 1
ATOM 821 C C . ILE A 1 102 ? 0.085 -4.578 -3.369 1.00 97.06 102 ILE A C 1
ATOM 823 O O . ILE A 1 102 ? 1.297 -4.643 -3.588 1.00 97.06 102 ILE A O 1
ATOM 827 N N . ALA A 1 103 ? -0.740 -5.567 -3.728 1.00 97.19 103 ALA A N 1
ATOM 828 C CA . ALA A 1 103 ? -0.268 -6.793 -4.360 1.00 97.19 103 ALA A CA 1
ATOM 829 C C . ALA A 1 103 ? 0.509 -6.520 -5.662 1.00 97.19 103 ALA A C 1
ATOM 831 O O . ALA A 1 103 ? 0.201 -5.606 -6.441 1.00 97.19 103 ALA A O 1
ATOM 832 N N . VAL A 1 104 ? 1.527 -7.347 -5.921 1.00 95.25 104 VAL A N 1
ATOM 833 C CA . VAL A 1 104 ? 2.419 -7.184 -7.081 1.00 95.25 104 VAL A CA 1
ATOM 834 C C . VAL A 1 104 ? 1.647 -7.311 -8.388 1.00 95.25 104 VAL A C 1
ATOM 836 O O . VAL A 1 104 ? 1.761 -6.457 -9.266 1.00 95.25 104 VAL A O 1
ATOM 839 N N . SER A 1 105 ? 0.828 -8.354 -8.492 1.00 94.62 105 SER A N 1
ATOM 840 C CA . SER A 1 105 ? -0.075 -8.568 -9.616 1.00 94.62 105 SER A CA 1
ATOM 841 C C . SER A 1 105 ? -1.288 -7.638 -9.502 1.00 94.62 105 SER A C 1
ATOM 843 O O . SER A 1 105 ? -1.981 -7.670 -8.484 1.00 94.62 105 SER A O 1
ATOM 845 N N . PRO A 1 106 ? -1.620 -6.852 -10.542 1.00 95.19 106 PRO A N 1
ATOM 846 C CA . PRO A 1 106 ? -2.828 -6.025 -10.551 1.00 95.19 106 PRO A CA 1
ATOM 847 C C . PRO A 1 106 ? -4.134 -6.812 -10.382 1.00 95.19 106 PRO A C 1
ATOM 849 O O . PRO A 1 106 ? -5.118 -6.254 -9.905 1.00 95.19 106 PRO A O 1
ATOM 852 N N . ASN A 1 107 ? -4.151 -8.090 -10.773 1.00 95.94 107 ASN A N 1
ATOM 853 C CA . ASN A 1 107 ? -5.340 -8.943 -10.685 1.00 95.94 107 ASN A CA 1
ATOM 854 C C . ASN A 1 107 ? -5.624 -9.424 -9.260 1.00 95.94 107 ASN A C 1
ATOM 856 O O . ASN A 1 107 ? -6.766 -9.751 -8.959 1.00 95.94 107 ASN A O 1
ATOM 860 N N . ASP A 1 108 ? -4.607 -9.433 -8.399 1.00 97.38 108 ASP A N 1
ATOM 861 C CA . ASP A 1 108 ? -4.746 -9.850 -7.001 1.00 97.38 108 ASP A CA 1
ATOM 862 C C . ASP A 1 108 ? -5.234 -8.687 -6.120 1.00 97.38 108 ASP A C 1
ATOM 864 O O . ASP A 1 108 ? -5.568 -8.875 -4.952 1.00 97.38 108 ASP A O 1
ATOM 868 N N . ARG A 1 109 ? -5.289 -7.473 -6.685 1.00 98.19 109 ARG A N 1
ATOM 869 C CA . ARG A 1 109 ? -5.782 -6.283 -5.995 1.00 98.19 109 ARG A CA 1
ATOM 870 C C . ARG A 1 109 ? -7.312 -6.259 -6.035 1.00 98.19 109 ARG A C 1
ATOM 872 O O . ARG A 1 109 ? -7.881 -6.482 -7.109 1.00 98.19 109 ARG A O 1
ATOM 879 N N . PRO A 1 110 ? -7.993 -5.911 -4.931 1.00 98.12 110 PRO A N 1
ATOM 880 C CA . PRO A 1 110 ? -9.446 -5.747 -4.906 1.00 98.12 110 PRO A CA 1
ATOM 881 C C . PRO A 1 110 ? -9.904 -4.632 -5.854 1.00 98.12 110 PRO A C 1
ATOM 883 O O . PRO A 1 110 ? -9.098 -3.823 -6.331 1.00 98.12 110 PRO A O 1
ATOM 886 N N . ASP A 1 111 ? -11.196 -4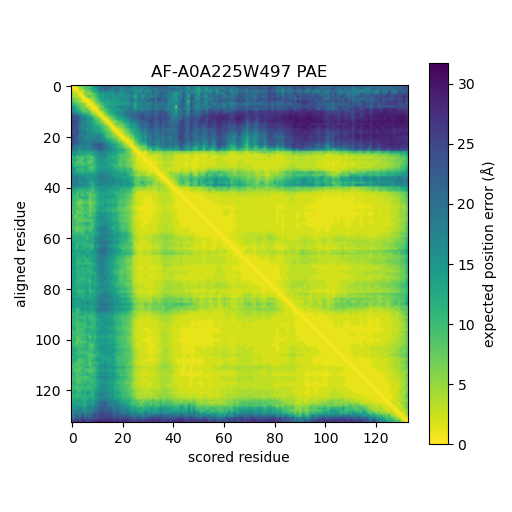.592 -6.174 1.00 97.62 111 ASP A N 1
ATOM 887 C CA . ASP A 1 111 ? -11.765 -3.397 -6.790 1.00 97.62 111 ASP A CA 1
ATOM 888 C C . ASP A 1 111 ? -11.986 -2.313 -5.737 1.00 97.62 111 ASP A C 1
ATOM 890 O O . ASP A 1 111 ? -12.157 -2.581 -4.550 1.00 97.62 111 ASP A O 1
ATOM 894 N N . VAL A 1 112 ? -11.984 -1.052 -6.173 1.00 95.81 112 VAL A N 1
ATOM 895 C CA . VAL A 1 112 ? -12.157 0.084 -5.256 1.00 95.81 112 VAL A CA 1
ATOM 896 C C . VAL A 1 112 ? -13.480 0.007 -4.486 1.00 95.81 112 VAL A C 1
ATOM 898 O O . VAL A 1 112 ? -13.535 0.452 -3.347 1.00 95.81 112 VAL A O 1
ATOM 901 N N . SER A 1 113 ? -14.522 -0.598 -5.067 1.00 97.00 113 SER A N 1
ATOM 902 C CA . SER A 1 113 ? -15.790 -0.857 -4.378 1.00 97.00 113 SER A CA 1
ATOM 903 C C . SER A 1 113 ? -15.611 -1.763 -3.163 1.00 97.00 113 SER A C 1
ATOM 905 O O . SER A 1 113 ? -16.147 -1.454 -2.100 1.00 97.00 113 SER A O 1
ATOM 907 N N . ASP A 1 114 ? -14.824 -2.829 -3.302 1.00 97.88 114 ASP A N 1
ATOM 908 C CA . ASP A 1 114 ? -14.571 -3.787 -2.224 1.00 97.88 114 ASP A CA 1
ATOM 909 C C . ASP A 1 114 ? -13.739 -3.117 -1.130 1.00 97.88 114 ASP A C 1
ATOM 911 O O . ASP A 1 114 ? -14.103 -3.163 0.040 1.00 97.88 114 ASP A O 1
ATOM 915 N N . VAL A 1 115 ? -12.709 -2.359 -1.528 1.00 97.88 115 VAL A N 1
ATOM 916 C CA . VAL A 1 115 ? -11.905 -1.553 -0.598 1.00 97.88 115 VAL A CA 1
ATOM 917 C C . VAL A 1 115 ? -12.789 -0.600 0.205 1.00 97.88 115 VAL A C 1
ATOM 919 O O . VAL A 1 115 ? -12.689 -0.547 1.426 1.00 97.88 115 VAL A O 1
ATOM 922 N N . THR A 1 116 ? -13.675 0.155 -0.452 1.00 96.62 116 THR A N 1
ATOM 923 C CA . THR A 1 116 ? -14.563 1.091 0.257 1.00 96.62 116 THR A CA 1
ATOM 924 C C . THR A 1 116 ? -15.557 0.390 1.173 1.00 96.62 116 THR A C 1
ATOM 926 O O . THR A 1 116 ? -15.937 0.958 2.194 1.00 96.62 116 THR A O 1
ATOM 929 N N . HIS A 1 117 ? -15.987 -0.822 0.820 1.00 97.50 117 HIS A N 1
ATOM 930 C CA . HIS A 1 117 ? -16.893 -1.608 1.643 1.00 97.50 117 HIS A CA 1
ATOM 931 C C . HIS A 1 117 ? -16.206 -2.072 2.930 1.00 97.50 117 HIS A C 1
ATOM 933 O O . HIS A 1 117 ? -16.738 -1.839 4.011 1.00 97.50 117 HIS A O 1
ATOM 939 N N . GLU A 1 118 ? -15.008 -2.647 2.819 1.00 97.75 118 GLU A N 1
ATOM 940 C CA . GLU A 1 118 ? -14.226 -3.112 3.969 1.00 97.75 118 GLU A CA 1
ATOM 941 C C . GLU A 1 118 ? -13.791 -1.942 4.872 1.00 97.75 118 GLU A C 1
ATOM 943 O O . GLU A 1 118 ? -13.958 -2.002 6.086 1.00 97.75 118 GLU A O 1
ATOM 948 N N . LEU A 1 119 ? -13.337 -0.820 4.295 1.00 96.62 119 LEU A N 1
ATOM 949 C CA . LEU A 1 119 ? -13.000 0.381 5.076 1.00 96.62 119 LEU A CA 1
ATOM 950 C C . LEU A 1 119 ? -14.199 0.930 5.860 1.00 96.62 119 LEU A C 1
ATOM 952 O O . LEU A 1 119 ? -14.028 1.446 6.961 1.00 96.62 119 LEU A O 1
ATOM 956 N N . LYS A 1 120 ? -15.411 0.826 5.302 1.00 96.50 120 LYS A N 1
ATOM 957 C CA . LYS A 1 120 ? -16.635 1.234 5.997 1.00 96.50 120 LYS A CA 1
ATOM 958 C C . LYS A 1 120 ? -16.923 0.332 7.196 1.00 96.50 120 LYS A C 1
ATOM 960 O O . LYS A 1 120 ? -17.315 0.850 8.231 1.00 96.50 120 LYS A O 1
ATOM 965 N N . GLN A 1 121 ? -16.712 -0.977 7.058 1.00 96.69 121 GLN A N 1
ATOM 966 C CA . GLN A 1 121 ? -16.887 -1.925 8.161 1.00 96.69 121 GLN A CA 1
ATOM 967 C C . GLN A 1 121 ? -15.921 -1.621 9.307 1.00 96.69 121 GLN A C 1
ATOM 969 O O . GLN A 1 121 ? -16.363 -1.520 10.443 1.00 96.69 121 GLN A O 1
ATOM 974 N N . PHE A 1 122 ? -14.643 -1.361 9.007 1.00 95.31 122 PHE A N 1
ATOM 975 C CA . PHE A 1 122 ? -13.670 -0.986 10.040 1.00 95.31 122 PHE A CA 1
ATOM 976 C C . PHE A 1 122 ? -14.053 0.306 10.769 1.00 95.31 122 PHE A C 1
ATOM 978 O O . PHE A 1 122 ? -13.964 0.359 11.988 1.00 95.31 122 PHE A O 1
ATOM 985 N N . ALA A 1 123 ? -14.528 1.324 10.045 1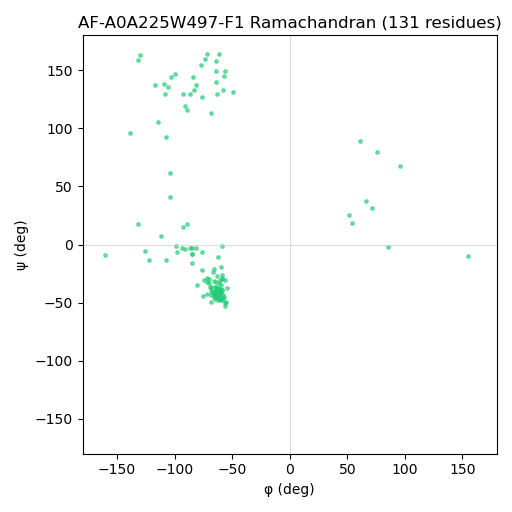.00 93.81 123 ALA A N 1
ATOM 986 C CA . ALA A 1 123 ? -14.972 2.569 10.670 1.00 93.81 123 ALA A CA 1
ATOM 987 C C . ALA A 1 123 ? -16.194 2.364 11.587 1.00 93.81 123 ALA A C 1
ATOM 989 O O . ALA A 1 123 ? -16.267 2.957 12.657 1.00 93.81 123 ALA A O 1
ATOM 990 N N . GLU A 1 124 ? -17.147 1.517 11.185 1.00 94.19 124 GLU A N 1
ATOM 991 C CA . GLU A 1 124 ? -18.329 1.188 11.996 1.00 94.19 124 GLU A CA 1
ATOM 992 C C . GLU A 1 124 ? -17.962 0.376 13.253 1.00 94.19 124 GLU A C 1
ATOM 994 O O . GLU A 1 124 ? -18.522 0.619 14.321 1.00 94.19 124 GLU A O 1
ATOM 999 N N . GLU A 1 125 ? -17.012 -0.558 13.145 1.00 92.00 125 GLU A N 1
ATOM 1000 C CA . GLU A 1 125 ? -16.484 -1.336 14.276 1.00 92.00 125 GLU A CA 1
ATOM 1001 C C . GLU A 1 125 ? -15.747 -0.446 15.289 1.00 92.00 125 GLU A C 1
ATOM 1003 O O . GLU A 1 125 ? -16.004 -0.543 16.488 1.00 92.00 125 GLU A O 1
ATOM 1008 N N . GLU A 1 126 ? -14.898 0.474 14.819 1.00 88.62 126 GLU A N 1
ATOM 1009 C CA . GLU A 1 126 ? -14.193 1.437 15.677 1.00 88.62 126 GLU A CA 1
ATOM 1010 C C . GLU A 1 126 ? -15.168 2.362 16.423 1.00 88.62 126 GLU A C 1
ATOM 1012 O O . GLU A 1 126 ? -15.006 2.589 17.623 1.00 88.62 126 GLU A O 1
ATOM 1017 N N . GLU A 1 127 ? -16.222 2.846 15.752 1.00 88.69 127 GLU A N 1
ATOM 1018 C CA . GLU A 1 127 ? -17.279 3.620 16.411 1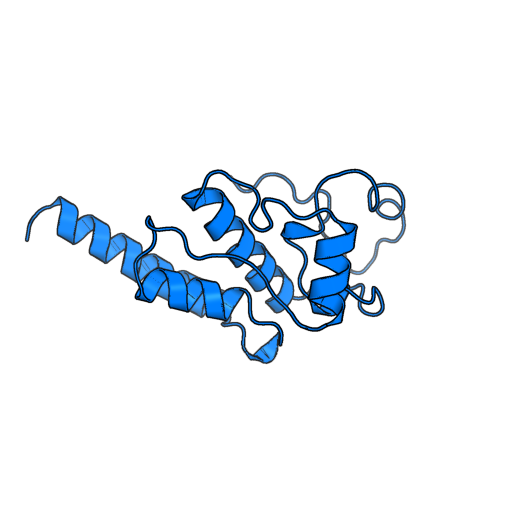.00 88.69 127 GLU A CA 1
ATOM 1019 C C . GLU A 1 127 ? -17.943 2.796 17.524 1.00 88.69 127 GLU A C 1
ATOM 1021 O O . GLU A 1 127 ? -18.099 3.302 18.633 1.00 88.69 127 GLU A O 1
ATOM 1026 N N . MET A 1 128 ? -18.292 1.529 17.265 1.00 83.94 128 MET A N 1
ATOM 1027 C CA . MET A 1 128 ? -18.920 0.636 18.250 1.00 83.94 128 MET A CA 1
ATOM 1028 C C . MET A 1 128 ? -18.039 0.363 19.479 1.00 83.94 128 MET A C 1
ATOM 1030 O O . MET A 1 128 ? -18.550 0.341 20.603 1.00 83.94 128 MET A O 1
ATOM 1034 N N . ASP A 1 129 ? -16.731 0.213 19.285 1.00 81.44 129 ASP A N 1
ATOM 1035 C CA . ASP A 1 129 ? -15.776 0.030 20.379 1.00 81.44 129 ASP A CA 1
ATOM 1036 C C . ASP A 1 129 ? -15.641 1.305 21.238 1.00 81.44 129 ASP A C 1
ATOM 1038 O O . ASP A 1 129 ? -15.547 1.226 22.468 1.00 81.44 129 ASP A O 1
ATOM 1042 N N . GLU A 1 130 ? -15.706 2.497 20.629 1.00 76.44 130 GLU A N 1
ATOM 1043 C CA . GLU A 1 130 ? -15.650 3.783 21.344 1.00 76.44 130 GLU A CA 1
ATOM 1044 C C . GLU A 1 130 ? -16.907 4.075 22.182 1.00 76.44 130 GLU A C 1
ATOM 1046 O O . GLU A 1 130 ? -16.809 4.685 23.253 1.00 76.44 130 GLU A O 1
ATOM 1051 N N . ILE A 1 131 ? -18.090 3.627 21.738 1.00 76.56 131 ILE A N 1
ATOM 1052 C CA . ILE A 1 131 ? -19.337 3.717 22.526 1.00 76.56 131 ILE A CA 1
ATOM 1053 C C . ILE A 1 131 ? -19.490 2.604 23.579 1.00 76.56 131 ILE A C 1
ATOM 1055 O O . ILE A 1 131 ? -20.427 2.669 24.381 1.00 76.56 131 ILE A O 1
ATOM 1059 N N . GLY A 1 132 ? -18.554 1.650 23.656 1.00 56.19 132 GLY A N 1
ATOM 1060 C CA . GLY A 1 132 ? -18.435 0.686 24.755 1.00 56.19 132 GLY A CA 1
ATOM 1061 C C . GLY A 1 132 ? -19.592 -0.313 24.880 1.00 56.19 132 GLY A C 1
ATOM 1062 O O . GLY A 1 132 ? -19.995 -0.619 26.007 1.00 56.19 132 GLY A O 1
ATOM 1063 N N . LEU A 1 133 ? -20.142 -0.784 23.754 1.00 50.84 133 LEU A N 1
ATOM 1064 C CA . LEU A 1 133 ? -21.165 -1.843 23.709 1.00 50.84 133 LEU A CA 1
ATOM 1065 C C . LEU A 1 133 ? -20.563 -3.237 23.522 1.00 50.84 133 LEU A C 1
ATOM 1067 O O . LEU A 1 133 ? -19.773 -3.417 22.576 1.00 50.84 133 LEU A O 1
#

Organism: NCBI:txid4795

Nearest PDB structures (foldseek):
  7mon-assembly1_A  TM=8.661E-01  e=1.395E-05  Homo sapiens
  5knj-assembly2_B  TM=8.674E-01  e=2.700E-05  Homo sapiens
  6o5z-assembly1_A  TM=8.342E-01  e=1.739E-05  Homo sapiens
  5knj-assembly1_A  TM=8.691E-01  e=3.968E-05  Homo sapiens
  6o5z-assembly2_B  TM=7.872E-01  e=4.430E-05  Homo sapiens

InterPro domains:
  IPR000719 Protein kinase domain [PS50011] (1-123)
  IPR001245 Serine-threonine/tyrosine-protein kinase, catalytic domain [PF07714] (3-119)
  IPR011009 Protein kinase-like domain superfamily [SSF56112] (2-117)
  IPR051681 Serine/Threonine Kinases and Pseudokinases [PTHR44329] (2-127)

pLDDT: mean 82.03, std 18.36, range [38.5, 98.31]